Protein AF-A0A6L6ITI2-F1 (afdb_monomer_lite)

Foldseek 3Di:
DDDDDDDDPVVVVVPDDPPPDPDDDDDDQPLPQDQDPVGDTDPPSPDCPVVDD

InterPro domains:
  IPR002052 DNA methylase, N-6 adenine-specific, conserved site [PS00092] (24-30)
  IPR029063 S-adenosyl-L-methionine-dependent methyltransferase superfamily [G3DSA:3.40.50.150] (1-53)
  IPR029063 S-adenosyl-L-methionine-dependent methyltransferase superfamily [SSF53335] (3-51)

Structure (mmCIF, N/CA/C/O backbone):
data_AF-A0A6L6ITI2-F1
#
_entry.id   AF-A0A6L6ITI2-F1
#
loop_
_atom_site.group_PDB
_atom_site.id
_atom_site.type_symbol
_atom_site.label_atom_id
_atom_site.label_alt_id
_atom_site.label_comp_id
_atom_site.label_asym_id
_atom_site.label_entity_id
_atom_site.label_seq_id
_atom_site.pdbx_PDB_ins_code
_atom_site.Cartn_x
_atom_site.Cartn_y
_atom_site.Cartn_z
_atom_site.occupancy
_atom_site.B_iso_or_equiv
_atom_site.auth_seq_id
_atom_site.auth_comp_id
_atom_site.auth_asym_id
_atom_site.auth_atom_id
_atom_site.pdbx_PDB_model_num
ATOM 1 N N . MET A 1 1 ? -3.006 -9.408 -19.315 1.00 67.81 1 MET A N 1
ATOM 2 C CA . MET A 1 1 ? -2.883 -10.500 -18.324 1.00 67.81 1 MET A CA 1
ATOM 3 C C . MET A 1 1 ? -2.578 -9.855 -16.982 1.00 67.81 1 MET A C 1
ATOM 5 O O . MET A 1 1 ? -1.636 -9.075 -16.936 1.00 67.81 1 MET A O 1
ATOM 9 N N . SER A 1 2 ? -3.363 -10.099 -15.935 1.00 89.19 2 SER A N 1
ATOM 10 C CA . SER A 1 2 ? -3.067 -9.604 -14.581 1.00 89.19 2 SER A CA 1
ATOM 11 C C . SER A 1 2 ? -2.253 -10.637 -13.791 1.00 89.19 2 SER A C 1
ATOM 13 O O . SER A 1 2 ? -2.309 -11.833 -14.083 1.00 89.19 2 SER A O 1
ATOM 15 N N . ARG A 1 3 ? -1.461 -10.175 -12.816 1.00 91.88 3 ARG A N 1
ATOM 16 C CA . ARG A 1 3 ? -0.676 -11.014 -11.895 1.00 91.88 3 ARG A CA 1
ATOM 17 C C . ARG A 1 3 ? -0.971 -10.588 -10.461 1.00 91.88 3 ARG A C 1
ATOM 19 O O . ARG A 1 3 ? -1.020 -9.395 -10.188 1.00 91.88 3 ARG A O 1
ATOM 26 N N . PHE A 1 4 ? -1.104 -11.561 -9.566 1.00 94.25 4 PHE A N 1
ATOM 27 C CA . PHE A 1 4 ? -1.069 -11.346 -8.121 1.00 94.25 4 PHE A CA 1
ATOM 28 C C . PHE A 1 4 ? 0.270 -11.857 -7.596 1.00 94.25 4 PHE A C 1
ATOM 30 O O . PHE A 1 4 ? 0.725 -12.925 -8.009 1.00 94.25 4 PHE A O 1
ATOM 37 N N . ILE A 1 5 ? 0.922 -11.079 -6.735 1.00 94.50 5 ILE A N 1
ATOM 38 C CA . ILE A 1 5 ? 2.234 -11.405 -6.172 1.00 94.50 5 ILE A CA 1
ATOM 39 C C . ILE A 1 5 ? 2.117 -11.279 -4.653 1.00 94.50 5 ILE A C 1
ATOM 41 O O . ILE A 1 5 ? 1.706 -10.233 -4.163 1.00 94.50 5 ILE A O 1
ATOM 45 N N . GLN A 1 6 ? 2.446 -12.347 -3.925 1.00 94.00 6 GLN A N 1
ATOM 46 C CA . GLN A 1 6 ? 2.461 -12.364 -2.462 1.00 94.00 6 GLN A CA 1
ATOM 47 C C . GLN A 1 6 ? 3.890 -12.144 -1.954 1.00 94.00 6 GLN A C 1
ATOM 49 O O . GLN A 1 6 ? 4.798 -12.877 -2.344 1.00 94.00 6 GLN A O 1
ATOM 54 N N . GLY A 1 7 ? 4.068 -11.178 -1.052 1.00 91.00 7 GLY A N 1
ATOM 55 C CA . GLY A 1 7 ? 5.304 -10.954 -0.305 1.00 91.00 7 GLY A CA 1
ATOM 56 C C . GLY A 1 7 ? 5.544 -9.478 -0.001 1.00 91.00 7 GLY A C 1
ATOM 57 O O . GLY A 1 7 ? 4.705 -8.626 -0.296 1.00 91.00 7 GLY A O 1
ATOM 58 N N . ASN A 1 8 ? 6.724 -9.192 0.542 1.00 90.94 8 ASN A N 1
ATOM 59 C CA . ASN A 1 8 ? 7.117 -7.846 0.927 1.00 90.94 8 ASN A CA 1
ATOM 60 C C . ASN A 1 8 ? 7.207 -6.898 -0.270 1.00 90.94 8 ASN A C 1
ATOM 62 O O . ASN A 1 8 ? 7.999 -7.120 -1.193 1.00 90.94 8 ASN A O 1
ATOM 66 N N . CYS A 1 9 ? 6.431 -5.813 -0.237 1.00 92.06 9 CYS A N 1
ATOM 67 C CA . CYS A 1 9 ? 6.347 -4.873 -1.351 1.00 92.06 9 CYS 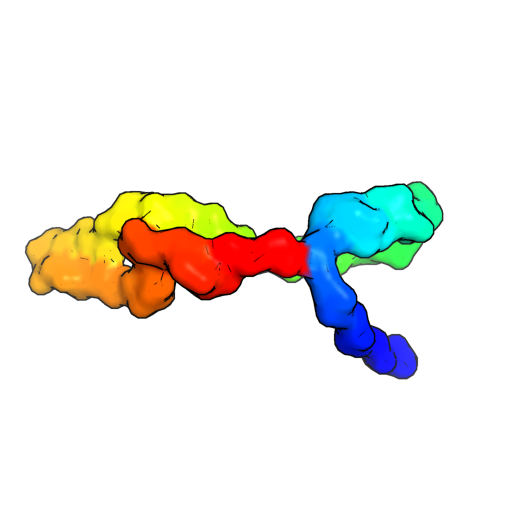A CA 1
ATOM 68 C C . CYS A 1 9 ? 7.695 -4.210 -1.672 1.00 92.06 9 CYS A C 1
ATOM 70 O O . CYS A 1 9 ? 8.001 -4.028 -2.847 1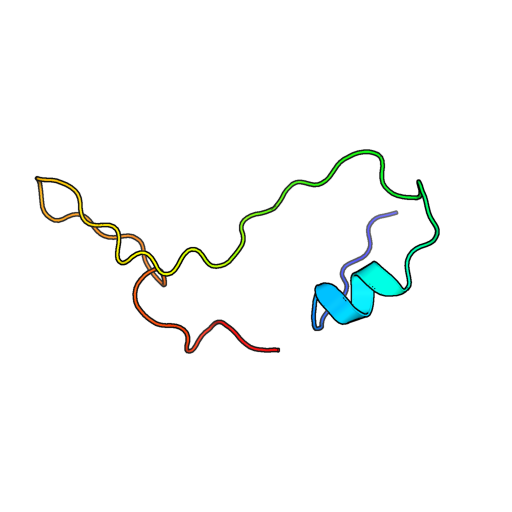.00 92.06 9 CYS A O 1
ATOM 72 N N . VAL A 1 10 ? 8.546 -3.940 -0.675 1.00 93.38 10 VAL A N 1
ATOM 73 C CA . VAL A 1 10 ? 9.869 -3.332 -0.888 1.00 93.38 10 VAL A CA 1
ATOM 74 C C . VAL A 1 10 ? 10.791 -4.290 -1.641 1.00 93.38 10 VAL A C 1
ATOM 76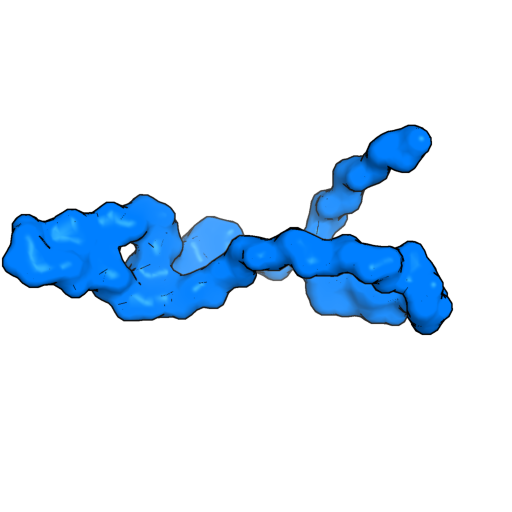 O O . VAL A 1 10 ? 11.430 -3.892 -2.614 1.00 93.38 10 VAL A O 1
ATOM 79 N N . 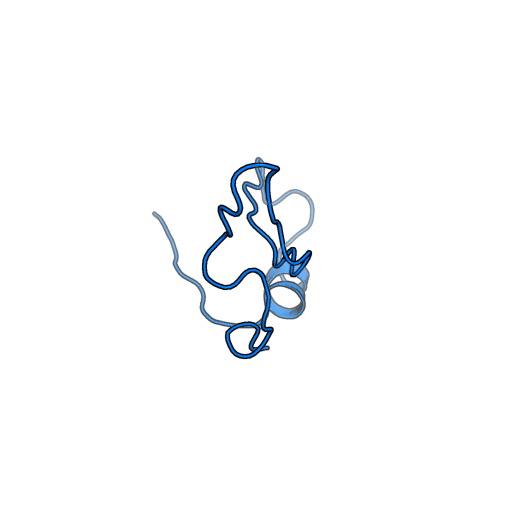HIS A 1 11 ? 10.839 -5.561 -1.235 1.00 96.12 11 HIS A N 1
ATOM 80 C CA . HIS A 1 11 ? 11.684 -6.568 -1.888 1.00 96.12 11 HIS A CA 1
ATOM 81 C C . HIS A 1 11 ? 11.186 -6.969 -3.278 1.00 96.12 11 HIS A C 1
ATOM 83 O O . HIS A 1 11 ? 11.990 -7.234 -4.166 1.00 96.12 11 HIS A O 1
ATOM 89 N N . ILE A 1 12 ? 9.870 -7.038 -3.476 1.00 95.56 12 ILE A N 1
ATOM 90 C CA . ILE A 1 12 ? 9.296 -7.389 -4.777 1.00 95.56 12 ILE A CA 1
ATOM 91 C C . ILE A 1 12 ? 9.492 -6.243 -5.766 1.00 95.56 12 ILE A C 1
ATOM 93 O O . ILE A 1 12 ? 9.977 -6.467 -6.875 1.00 95.56 12 ILE A O 1
ATOM 97 N N . MET A 1 13 ? 9.115 -5.021 -5.377 1.00 95.25 13 MET A N 1
ATOM 98 C CA . MET A 1 13 ? 9.144 -3.875 -6.284 1.00 95.25 13 MET A CA 1
ATOM 99 C C . MET A 1 13 ? 10.572 -3.459 -6.643 1.00 95.25 13 MET A C 1
ATOM 101 O O . MET A 1 13 ? 10.780 -2.967 -7.746 1.00 95.25 13 MET A O 1
ATOM 105 N N . SER A 1 14 ? 11.566 -3.710 -5.780 1.00 96.56 14 SER A N 1
ATOM 106 C CA . SER A 1 14 ? 12.977 -3.448 -6.103 1.00 96.56 14 SER A CA 1
ATOM 107 C C . SER A 1 14 ? 13.533 -4.331 -7.226 1.00 96.56 14 SER A C 1
ATOM 109 O O . SER A 1 14 ? 14.558 -3.996 -7.811 1.00 96.56 14 SER A O 1
ATOM 111 N N . GLY A 1 15 ? 12.868 -5.448 -7.542 1.00 96.56 15 GLY A N 1
ATOM 112 C CA . GLY A 1 15 ? 13.220 -6.316 -8.665 1.00 96.56 15 GLY A CA 1
ATOM 113 C C . GLY A 1 15 ? 12.582 -5.910 -9.996 1.00 96.56 15 GLY A C 1
ATOM 114 O O . GLY A 1 15 ? 12.845 -6.555 -11.013 1.00 96.56 15 GLY A O 1
ATOM 115 N N . PHE A 1 16 ? 11.713 -4.895 -10.016 1.00 96.31 16 PHE A N 1
ATOM 116 C CA . PHE A 1 16 ? 11.115 -4.414 -11.259 1.00 96.31 16 PHE A CA 1
ATOM 117 C C . PHE A 1 16 ? 12.123 -3.560 -12.038 1.00 96.31 16 PHE A C 1
ATOM 119 O O . PHE A 1 16 ? 12.856 -2.785 -11.427 1.00 96.31 16 PHE A O 1
ATOM 126 N N . PRO A 1 17 ? 12.171 -3.668 -13.378 1.00 97.62 17 PRO A N 1
ATOM 127 C CA . PRO A 1 17 ? 12.965 -2.752 -14.185 1.00 97.62 17 PRO A CA 1
ATOM 128 C C . PRO A 1 17 ? 12.500 -1.304 -14.012 1.00 97.62 17 PRO A C 1
ATOM 130 O O . PRO A 1 17 ? 11.313 -1.041 -13.793 1.00 97.62 17 PRO A O 1
ATOM 133 N N . ASP A 1 18 ? 13.421 -0.362 -14.193 1.00 97.19 18 ASP A N 1
ATOM 134 C CA . ASP A 1 18 ? 13.094 1.062 -14.202 1.00 97.19 18 ASP A CA 1
ATOM 135 C C . ASP A 1 18 ? 12.025 1.379 -15.262 1.00 97.19 18 ASP A C 1
ATOM 137 O O . ASP A 1 18 ? 12.041 0.833 -16.367 1.00 97.19 18 ASP A O 1
ATOM 141 N N . ASN A 1 19 ? 11.109 2.299 -14.940 1.00 96.12 19 ASN A N 1
ATOM 142 C CA . ASN A 1 19 ? 10.019 2.744 -15.823 1.00 96.12 19 ASN A CA 1
ATOM 143 C C . ASN A 1 19 ? 9.091 1.613 -16.323 1.00 96.12 19 ASN A C 1
ATOM 145 O O . ASN A 1 19 ? 8.489 1.732 -17.386 1.00 96.12 19 ASN A O 1
ATOM 149 N N . ALA A 1 20 ? 8.960 0.515 -15.569 1.00 96.38 20 ALA A N 1
ATOM 150 C CA . ALA A 1 20 ? 8.093 -0.612 -15.932 1.00 96.38 20 ALA A CA 1
ATOM 151 C C . ALA A 1 20 ? 6.629 -0.479 -15.460 1.00 96.38 20 ALA A C 1
ATOM 153 O O . ALA A 1 20 ? 5.818 -1.362 -15.739 1.00 96.38 20 ALA A O 1
ATOM 154 N N . VAL A 1 21 ? 6.292 0.577 -14.712 1.00 95.06 21 VAL A N 1
ATOM 155 C CA . VAL A 1 21 ? 4.960 0.792 -14.126 1.00 95.06 21 VAL A CA 1
ATOM 156 C C . VAL A 1 21 ? 4.484 2.206 -14.445 1.00 95.06 21 VAL A C 1
ATOM 158 O O . VAL A 1 21 ? 5.091 3.175 -13.999 1.00 95.06 21 VAL A O 1
ATOM 161 N N . ASP A 1 22 ? 3.376 2.317 -15.177 1.00 97.12 22 ASP A N 1
ATOM 162 C CA . ASP A 1 22 ? 2.810 3.609 -15.592 1.00 97.12 22 ASP A CA 1
ATOM 163 C C . ASP A 1 22 ? 1.992 4.300 -14.486 1.00 97.12 22 ASP A C 1
ATOM 165 O O . ASP A 1 22 ? 1.837 5.520 -14.482 1.00 97.12 22 ASP A O 1
ATOM 169 N N . PHE A 1 23 ? 1.439 3.525 -13.546 1.00 96.38 23 PHE A N 1
ATOM 170 C CA . PHE A 1 23 ? 0.590 4.028 -12.466 1.00 96.38 23 PHE A CA 1
ATOM 171 C C . PHE A 1 23 ? 0.663 3.137 -11.223 1.00 96.38 23 PHE A C 1
ATOM 173 O O . PHE A 1 23 ? 0.613 1.910 -11.324 1.00 96.38 23 PHE A O 1
ATOM 180 N N . ILE A 1 24 ? 0.724 3.762 -10.045 1.00 95.19 24 ILE A N 1
ATOM 181 C CA . ILE A 1 24 ? 0.694 3.086 -8.745 1.00 95.19 24 ILE A CA 1
ATOM 182 C C . ILE A 1 24 ? -0.512 3.605 -7.959 1.00 95.19 24 ILE A C 1
ATOM 184 O O . ILE A 1 24 ? -0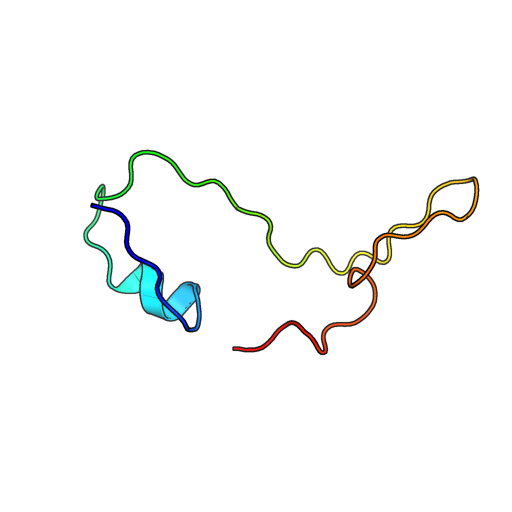.569 4.783 -7.610 1.00 95.19 24 ILE A O 1
ATOM 188 N N . LEU A 1 25 ? -1.448 2.708 -7.643 1.00 95.38 25 LEU A N 1
ATOM 189 C CA . LEU A 1 25 ? -2.454 2.917 -6.602 1.00 95.38 25 LEU A CA 1
ATOM 190 C C . LEU A 1 25 ? -1.981 2.191 -5.346 1.00 95.38 25 LEU A C 1
ATOM 192 O O . LEU A 1 25 ? -1.716 0.992 -5.396 1.00 95.38 25 LEU A O 1
ATOM 196 N N . THR A 1 26 ? -1.864 2.913 -4.237 1.00 91.62 26 THR A N 1
ATOM 197 C CA . THR A 1 26 ? -1.375 2.369 -2.970 1.00 91.62 26 THR A CA 1
ATOM 198 C C . THR A 1 26 ? -2.300 2.766 -1.827 1.00 91.62 26 THR A C 1
ATOM 200 O O . THR A 1 26 ? -2.813 3.884 -1.810 1.00 91.62 26 THR A O 1
ATOM 203 N N . ASP A 1 27 ? -2.494 1.838 -0.896 1.00 87.25 27 ASP A N 1
ATOM 204 C CA . ASP A 1 27 ? -3.162 2.032 0.392 1.00 87.25 27 ASP A CA 1
ATOM 205 C C . ASP A 1 27 ? -2.234 1.452 1.478 1.00 87.25 27 ASP A C 1
ATOM 207 O O . ASP A 1 27 ? -2.375 0.291 1.871 1.00 87.25 27 ASP A O 1
ATOM 211 N N . PRO A 1 28 ? -1.149 2.170 1.830 1.00 87.25 28 PRO A N 1
ATOM 212 C CA . PRO A 1 28 ? -0.154 1.681 2.778 1.00 87.25 28 PRO A CA 1
ATOM 213 C C . PRO A 1 28 ? -0.705 1.665 4.217 1.00 87.25 28 PRO A C 1
ATOM 215 O O . PRO A 1 28 ? -1.672 2.361 4.520 1.00 87.25 2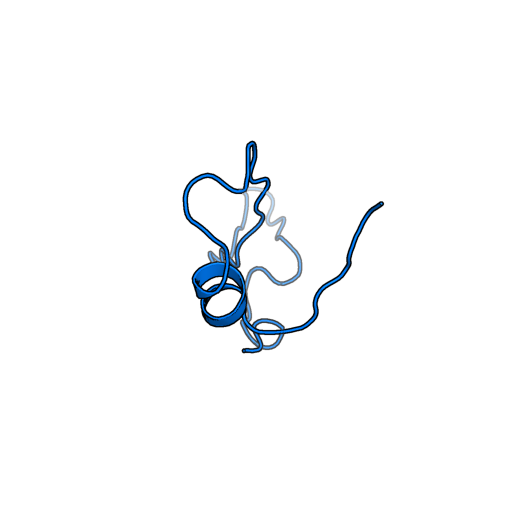8 PRO A O 1
ATOM 218 N N . PRO A 1 29 ? -0.062 0.937 5.148 1.00 86.00 29 PRO A N 1
ATOM 219 C CA . PRO A 1 29 ? -0.390 1.021 6.572 1.00 86.00 29 PRO A CA 1
ATOM 220 C C . PRO A 1 29 ? -0.213 2.449 7.096 1.00 86.00 29 PRO A C 1
ATOM 222 O O . PRO A 1 29 ? 0.904 2.964 7.151 1.00 86.00 29 PRO A O 1
ATOM 225 N N . TYR A 1 30 ? -1.313 3.078 7.512 1.00 85.38 30 TYR A N 1
ATOM 226 C CA . TYR A 1 30 ? -1.278 4.401 8.136 1.00 85.38 30 TYR A CA 1
ATOM 227 C C . TYR A 1 30 ? -1.078 4.314 9.649 1.00 85.38 30 TYR A C 1
ATOM 229 O O . TYR A 1 30 ? -0.264 5.059 10.190 1.00 85.38 30 TYR A O 1
ATOM 237 N N . LEU A 1 31 ? -1.767 3.380 10.315 1.00 87.19 31 LEU A N 1
ATOM 238 C CA . LEU A 1 31 ? -1.650 3.110 11.754 1.00 87.19 31 LEU A CA 1
ATOM 239 C C . LEU A 1 31 ? -1.747 4.382 12.620 1.00 87.19 31 LEU A C 1
ATOM 241 O O . LEU A 1 31 ? -1.089 4.512 13.654 1.00 87.19 31 LEU A O 1
ATOM 245 N N . VAL A 1 32 ? -2.548 5.354 12.179 1.00 91.19 32 VAL A N 1
ATOM 246 C CA . VAL A 1 32 ? -2.626 6.684 12.805 1.00 91.19 32 VAL A CA 1
ATOM 247 C C . VAL A 1 32 ? -3.649 6.736 13.936 1.00 91.19 32 VAL A C 1
ATOM 249 O O . VAL A 1 32 ? -3.783 7.765 14.601 1.00 91.19 32 VAL A O 1
ATOM 252 N N . GLY A 1 33 ? -4.375 5.641 14.175 1.00 90.75 33 GLY A N 1
ATOM 253 C CA . GLY A 1 33 ? -5.417 5.571 15.191 1.00 90.75 33 GLY A CA 1
ATOM 254 C C . GLY A 1 33 ? -6.530 6.587 14.943 1.00 90.75 33 GLY A C 1
ATOM 255 O O . GLY A 1 33 ? -6.986 7.239 15.887 1.00 90.75 33 GLY A O 1
ATOM 256 N N . PHE A 1 34 ? -6.941 6.741 13.682 1.00 91.94 34 PHE A N 1
ATOM 257 C CA . PHE A 1 34 ? -7.965 7.670 13.236 1.00 91.94 34 PHE A CA 1
ATOM 258 C C . PHE A 1 34 ? -9.190 7.585 14.135 1.00 91.94 34 PHE A C 1
ATOM 260 O O . PHE A 1 34 ? -9.780 6.519 14.347 1.00 91.94 34 PHE A O 1
ATOM 267 N N . ARG A 1 35 ? -9.585 8.754 14.635 1.00 94.81 35 ARG A N 1
ATOM 268 C CA . ARG A 1 35 ? -10.803 8.936 15.401 1.00 94.81 35 ARG A CA 1
ATOM 269 C C . ARG A 1 35 ? -11.397 10.293 15.085 1.00 94.81 35 ARG A C 1
ATOM 271 O O . ARG A 1 35 ? -10.775 11.322 15.347 1.00 94.81 35 ARG A O 1
ATOM 278 N N . ASP A 1 36 ? -12.603 10.298 14.538 1.00 93.94 36 ASP A N 1
ATOM 279 C CA . ASP A 1 36 ? -13.315 11.547 14.291 1.00 93.94 36 ASP A CA 1
ATOM 280 C C . ASP A 1 36 ? -13.939 12.111 15.587 1.00 93.94 36 ASP A C 1
ATOM 282 O O . ASP A 1 36 ? -13.866 11.522 16.672 1.00 93.94 36 ASP A O 1
ATOM 286 N N . ARG A 1 37 ? -14.597 13.271 15.484 1.00 95.00 37 ARG A N 1
ATOM 287 C CA . ARG A 1 37 ? -15.255 13.926 16.628 1.00 95.00 37 ARG A CA 1
ATOM 288 C C . ARG A 1 37 ? -16.460 13.142 17.173 1.00 95.00 37 ARG A C 1
ATOM 290 O O . ARG A 1 37 ? -16.865 13.379 18.309 1.00 95.00 37 ARG A O 1
ATOM 297 N N . GLN A 1 38 ? -17.028 12.238 16.380 1.00 96.38 38 GLN A N 1
ATOM 298 C CA . GLN A 1 38 ? -18.152 11.376 16.754 1.00 96.38 38 GLN A CA 1
ATOM 299 C C . GLN A 1 38 ? -17.675 10.045 17.358 1.00 96.38 38 GLN A C 1
ATOM 301 O O . GLN A 1 38 ? -18.473 9.303 17.924 1.00 96.38 38 GLN A O 1
ATOM 306 N N . GLY A 1 39 ? -16.368 9.768 17.305 1.00 94.12 39 GLY A N 1
ATOM 307 C CA . GLY A 1 39 ? -15.746 8.562 17.835 1.00 94.12 39 GLY A CA 1
ATOM 308 C C . GLY A 1 39 ? -15.632 7.413 16.835 1.00 94.12 39 GLY A C 1
ATOM 309 O O . GLY A 1 39 ? -15.271 6.316 17.253 1.00 94.12 39 GLY A O 1
ATOM 310 N N . CYS A 1 40 ? -15.903 7.645 15.550 1.00 94.25 40 CYS A N 1
ATOM 311 C CA . CYS A 1 40 ? -15.718 6.660 14.490 1.00 94.25 40 CYS A CA 1
ATOM 312 C C . CYS A 1 40 ? -14.231 6.355 14.291 1.00 94.25 40 CYS A C 1
ATOM 314 O O . CYS A 1 40 ? -13.413 7.273 14.270 1.00 94.25 40 CYS A O 1
ATOM 316 N N . THR A 1 41 ? -13.901 5.079 14.097 1.00 92.44 41 THR A N 1
ATOM 317 C CA . THR A 1 41 ? -12.531 4.588 13.891 1.00 92.44 41 THR A CA 1
ATOM 318 C C . THR A 1 41 ? -12.427 3.757 12.620 1.00 92.44 41 THR A C 1
ATOM 320 O O . THR A 1 41 ? -13.414 3.154 12.196 1.00 92.44 41 THR A O 1
ATOM 323 N N . ILE A 1 42 ? -11.225 3.663 12.051 1.00 87.94 42 ILE A N 1
ATOM 324 C CA . ILE A 1 42 ? -10.944 2.788 10.907 1.00 87.94 42 ILE A CA 1
ATOM 325 C C . ILE A 1 42 ? -10.494 1.414 11.422 1.00 87.94 42 ILE A C 1
ATOM 327 O O . ILE A 1 42 ? -9.657 1.312 12.321 1.00 87.94 42 ILE A O 1
ATOM 331 N N . ALA A 1 43 ? -11.079 0.343 10.880 1.00 86.06 43 ALA A N 1
ATOM 332 C CA . ALA A 1 43 ? -10.692 -1.022 11.229 1.00 86.06 43 ALA A CA 1
ATOM 333 C C . ALA A 1 43 ? -9.241 -1.291 10.796 1.00 86.06 43 ALA A C 1
ATOM 335 O O . ALA A 1 43 ? -8.864 -0.955 9.680 1.00 86.06 43 ALA A O 1
ATOM 336 N N . GLY A 1 44 ? -8.433 -1.884 11.678 1.00 80.25 44 GLY A N 1
ATOM 337 C CA . GLY A 1 44 ? -7.014 -2.151 11.403 1.00 80.25 44 GLY A CA 1
ATOM 338 C C . GLY A 1 44 ? -6.088 -0.929 11.490 1.00 80.25 44 GLY A C 1
ATOM 339 O O . GLY A 1 44 ? -4.884 -1.084 11.373 1.00 80.25 44 GLY A O 1
ATOM 340 N N . ASP A 1 45 ? -6.588 0.279 11.765 1.00 86.62 45 ASP A N 1
ATOM 341 C CA . ASP A 1 45 ? -5.749 1.495 11.796 1.00 86.62 45 ASP A CA 1
ATOM 342 C C . ASP A 1 45 ? -5.079 1.766 13.155 1.00 86.62 45 ASP A C 1
ATOM 344 O O . ASP A 1 45 ? -4.393 2.765 13.350 1.00 86.62 45 ASP A O 1
ATOM 348 N N . LYS A 1 46 ? -5.295 0.901 14.146 1.00 84.62 46 LYS A N 1
ATOM 349 C CA . LYS A 1 46 ? -4.683 1.072 15.470 1.00 84.62 46 LYS A CA 1
ATOM 350 C C . LYS A 1 46 ? -3.547 0.099 15.733 1.00 84.62 46 LYS A C 1
ATOM 352 O O . LYS A 1 46 ? -2.654 0.410 16.514 1.00 84.62 46 LYS A O 1
ATOM 357 N N . THR A 1 47 ? -3.627 -1.086 15.155 1.00 82.75 47 THR A N 1
ATOM 358 C CA . THR A 1 47 ? -2.764 -2.191 15.527 1.00 82.75 47 THR A CA 1
ATOM 359 C C . THR A 1 47 ? -2.081 -2.743 14.288 1.00 82.75 47 THR A C 1
ATOM 361 O O . THR A 1 47 ? -2.658 -2.742 13.201 1.00 82.75 47 THR A O 1
ATOM 364 N N . ASP A 1 48 ? -0.823 -3.136 14.441 1.00 83.06 48 ASP A N 1
ATOM 365 C CA . ASP A 1 48 ? 0.078 -3.512 13.357 1.00 83.06 48 ASP A CA 1
ATOM 366 C C . ASP A 1 48 ? 0.148 -5.030 13.145 1.00 83.06 48 ASP A C 1
ATOM 368 O O . ASP A 1 48 ? 0.958 -5.493 12.351 1.00 83.06 48 ASP A O 1
ATOM 372 N N . GLU A 1 49 ? -0.711 -5.838 13.781 1.00 80.25 49 GLU A N 1
ATOM 373 C CA . GLU A 1 49 ? -0.596 -7.305 13.693 1.00 80.25 49 GLU A CA 1
ATOM 374 C C . GLU A 1 49 ? -0.913 -7.854 12.294 1.00 80.25 49 GLU A C 1
ATOM 376 O O . GLU A 1 49 ? -0.522 -8.974 11.954 1.00 80.25 49 GLU A O 1
ATOM 381 N N . TRP A 1 50 ? -1.622 -7.075 11.473 1.00 73.69 50 TRP A N 1
ATOM 382 C CA . TRP A 1 50 ? -1.846 -7.376 10.059 1.00 73.69 50 TRP A CA 1
ATOM 383 C C . TRP A 1 50 ? -0.686 -6.922 9.165 1.00 73.69 50 TRP A C 1
ATOM 385 O O . TRP A 1 50 ? -0.577 -7.401 8.035 1.00 73.69 50 TRP A O 1
ATOM 395 N N . LEU A 1 51 ? 0.178 -6.022 9.650 1.00 73.12 51 LEU A N 1
ATOM 396 C CA . LEU A 1 51 ? 1.367 -5.577 8.938 1.00 73.12 51 LEU A CA 1
ATOM 397 C C . LEU A 1 51 ? 2.439 -6.660 9.056 1.00 73.12 51 LEU A C 1
ATOM 399 O O . LEU A 1 51 ? 3.289 -6.659 9.943 1.00 73.12 51 LEU A O 1
ATOM 403 N N . GLN A 1 52 ? 2.365 -7.629 8.155 1.00 66.31 52 GLN A N 1
ATOM 404 C CA . GLN A 1 52 ? 3.395 -8.648 8.014 1.00 66.31 52 GLN A CA 1
ATOM 405 C C . GLN A 1 52 ? 4.483 -8.155 7.054 1.00 66.31 52 GLN A C 1
ATOM 407 O O . GLN A 1 52 ? 4.214 -7.272 6.232 1.00 66.31 52 GLN A O 1
ATOM 412 N N . PRO A 1 53 ? 5.706 -8.706 7.140 1.00 66.12 53 PRO A N 1
ATOM 413 C CA . PRO A 1 53 ? 6.640 -8.619 6.033 1.00 66.12 53 PRO A CA 1
ATOM 414 C C . PRO A 1 53 ? 5.986 -9.033 4.717 1.00 66.12 53 PRO A C 1
ATOM 416 O O . PRO A 1 53 ? 5.260 -10.052 4.678 1.00 66.12 53 PRO A O 1
#

Radius of gyration: 15.47 Å; chains: 1; bounding box: 31×26×36 Å

pLDDT: mean 89.66, std 8.0, range [66.12, 97.62]

Organism: NCBI:txid2899544

Secondary structure (DSSP, 8-state):
------S-HHHHHTTSPTT--S------------B-TT--B-TTSS--TT---

Sequence (53 aa):
MSRFIQGNCVHIMSGFPDNAVDFILTDPPYLVGFRDRQGCTIAGDKTDEWLQP